Protein AF-A0A819PNM5-F1 (afdb_monomer)

Foldseek 3Di:
DDCVVVVVVVVVVVVVVPPPPPPPPDPDQPDFDDDPDQLVPPDAQPVCNPWDWDFDRRVHTDTFTDDPNDTDDSPPPDDPDDPPDD

Organism: NCBI:txid433720

pLDDT: mean 73.22, std 15.05, range [37.22, 92.44]

Sequence (86 aa):
MTPRFYLFCIVCMLFISQISVIQAKKPTCDNPVNCLVDPCKFATCKKYPTAVCRSNYCGGCFADFYVRCKKVDCGNTDTAEQAVPA

Structure (mmCIF, N/CA/C/O backbone):
data_AF-A0A819PNM5-F1
#
_entry.id   AF-A0A819PNM5-F1
#
loop_
_atom_site.group_PDB
_atom_site.id
_atom_site.type_symbol
_atom_site.label_atom_id
_atom_site.label_alt_id
_atom_site.label_comp_id
_atom_site.label_asym_id
_atom_site.label_entity_id
_atom_site.label_seq_id
_atom_site.pdbx_PDB_ins_code
_atom_site.Cartn_x
_atom_site.Cartn_y
_atom_site.Cartn_z
_atom_site.occupancy
_atom_site.B_iso_or_equiv
_atom_site.auth_seq_id
_atom_site.auth_comp_id
_atom_site.auth_asym_id
_atom_site.auth_atom_id
_atom_site.pdbx_PDB_model_num
ATOM 1 N N . MET A 1 1 ? 24.773 47.594 35.666 1.00 48.25 1 MET A N 1
ATOM 2 C CA . MET A 1 1 ? 24.518 46.886 34.391 1.00 48.25 1 MET A CA 1
ATOM 3 C C . MET A 1 1 ? 25.842 46.679 33.669 1.00 48.25 1 MET A C 1
ATOM 5 O O . MET A 1 1 ? 26.452 47.659 33.270 1.00 48.25 1 MET A O 1
ATOM 9 N N . THR A 1 2 ? 26.338 45.444 33.573 1.00 46.81 2 THR A N 1
ATOM 10 C CA . THR A 1 2 ? 27.640 45.136 32.958 1.00 46.81 2 THR A CA 1
ATOM 11 C C . THR A 1 2 ? 27.484 44.788 31.467 1.00 46.81 2 THR A C 1
ATOM 13 O O . THR A 1 2 ? 26.661 43.937 31.125 1.00 46.81 2 THR A O 1
ATOM 16 N N . PRO A 1 3 ? 28.298 45.372 30.564 1.00 55.50 3 PRO A N 1
ATOM 17 C CA . PRO A 1 3 ? 28.214 45.171 29.104 1.00 55.50 3 PRO A CA 1
ATOM 18 C C . PRO A 1 3 ? 28.518 43.728 28.656 1.00 55.50 3 PRO A C 1
ATOM 20 O O . PRO A 1 3 ? 28.299 43.356 27.505 1.00 55.50 3 PRO A O 1
ATOM 23 N N . ARG A 1 4 ? 28.987 42.885 29.583 1.00 56.16 4 ARG A N 1
ATOM 24 C CA . ARG A 1 4 ? 29.371 41.489 29.349 1.00 56.16 4 ARG A CA 1
ATOM 25 C C . ARG A 1 4 ? 28.177 40.540 29.207 1.00 56.16 4 ARG A C 1
ATOM 27 O O . ARG A 1 4 ? 28.283 39.546 28.500 1.00 56.16 4 ARG A O 1
ATOM 34 N N . PHE A 1 5 ? 27.037 40.875 29.817 1.00 56.06 5 PHE A N 1
ATOM 35 C CA . PHE A 1 5 ? 25.790 40.114 29.663 1.00 56.06 5 PHE A CA 1
ATOM 36 C C . PHE A 1 5 ? 25.123 40.354 28.304 1.00 56.06 5 PHE A C 1
ATOM 38 O O . PHE A 1 5 ? 24.544 39.440 27.723 1.00 56.06 5 PHE A O 1
ATOM 45 N N . TYR A 1 6 ? 25.247 41.570 27.768 1.00 59.09 6 TYR A N 1
ATOM 46 C CA . TYR A 1 6 ? 24.661 41.942 26.480 1.00 59.09 6 TYR A CA 1
ATOM 47 C C . TYR A 1 6 ? 25.365 41.239 25.309 1.00 59.09 6 TYR A C 1
ATOM 49 O O . TYR A 1 6 ? 24.714 40.746 24.391 1.00 59.09 6 TYR A O 1
ATOM 57 N N . LEU A 1 7 ? 26.692 41.093 25.401 1.00 59.38 7 LEU A N 1
ATOM 58 C CA . LEU A 1 7 ? 27.499 40.379 24.411 1.00 59.38 7 LEU A CA 1
ATOM 59 C C . LEU A 1 7 ? 27.142 38.883 24.336 1.00 59.38 7 LEU A C 1
ATOM 61 O O . LEU A 1 7 ? 27.062 38.327 23.246 1.00 59.38 7 LEU A O 1
ATOM 65 N N . PHE A 1 8 ? 26.856 38.247 25.477 1.00 65.25 8 PHE A N 1
ATOM 66 C CA . PHE A 1 8 ? 26.428 36.843 25.529 1.00 65.25 8 PHE A CA 1
ATOM 67 C C . PHE A 1 8 ? 25.055 36.635 24.865 1.00 65.25 8 PHE A C 1
ATOM 69 O O . PHE A 1 8 ? 24.835 35.649 24.163 1.00 65.25 8 PHE A O 1
ATOM 76 N N . CYS A 1 9 ? 24.156 37.611 25.023 1.00 64.44 9 CYS A N 1
ATOM 77 C CA . CYS A 1 9 ? 22.822 37.615 24.423 1.00 64.44 9 CYS A CA 1
ATOM 78 C C . CYS A 1 9 ? 22.875 37.755 22.888 1.00 64.44 9 CYS A C 1
ATOM 80 O O . CYS A 1 9 ? 22.178 37.036 22.175 1.00 64.44 9 CYS A O 1
ATOM 82 N N . ILE A 1 10 ? 23.754 38.624 22.371 1.00 71.69 10 ILE A N 1
ATOM 83 C CA . ILE A 1 10 ? 23.949 38.822 20.922 1.00 71.69 10 ILE A CA 1
ATOM 84 C C . ILE A 1 10 ? 24.537 37.570 20.262 1.00 71.69 10 ILE A C 1
ATOM 86 O O . ILE A 1 10 ? 24.063 37.163 19.204 1.00 71.69 10 ILE A O 1
ATOM 90 N N . VAL A 1 11 ? 25.523 36.921 20.892 1.00 71.38 11 VAL A N 1
ATOM 91 C CA . VAL A 1 11 ? 26.093 35.666 20.373 1.00 71.38 11 VAL A CA 1
ATOM 92 C C . VAL A 1 11 ? 25.016 34.579 20.317 1.00 71.38 11 VAL A C 1
ATOM 94 O O . VAL A 1 11 ? 24.883 33.906 19.301 1.00 71.38 11 VAL A O 1
ATOM 97 N N . CYS A 1 12 ? 24.179 34.466 21.351 1.00 67.88 12 CYS A N 1
ATOM 98 C CA . CYS A 1 12 ? 23.074 33.509 21.373 1.00 67.88 12 CYS A CA 1
ATOM 99 C C . CYS A 1 12 ? 22.097 33.734 20.202 1.00 67.88 12 CYS A C 1
ATOM 101 O O . CYS A 1 12 ? 21.796 32.800 19.466 1.00 67.88 12 CYS A O 1
ATOM 103 N N . MET A 1 13 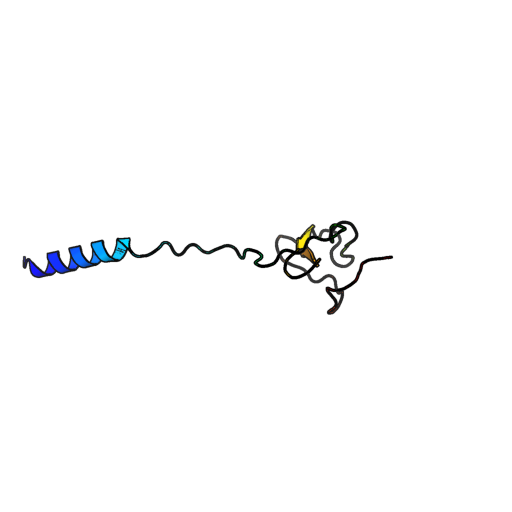? 21.694 34.983 19.951 1.00 70.38 13 MET A N 1
ATOM 104 C CA . MET A 1 13 ? 20.784 35.341 18.852 1.00 70.38 13 MET A CA 1
ATOM 105 C C . MET A 1 13 ? 21.376 35.097 17.453 1.00 70.38 13 MET A C 1
ATOM 107 O O . MET A 1 13 ? 20.645 34.722 16.538 1.00 70.38 13 MET A O 1
ATOM 111 N N . LEU A 1 14 ? 22.692 35.259 17.279 1.00 65.00 14 LEU A N 1
ATOM 112 C CA . LEU A 1 14 ? 23.374 35.000 16.005 1.00 65.00 14 LEU A CA 1
ATOM 113 C C . LEU A 1 14 ? 23.616 33.507 15.735 1.00 65.00 14 LEU A C 1
ATOM 115 O O . LEU A 1 14 ? 23.678 33.110 14.577 1.00 65.00 14 LEU A O 1
ATOM 119 N N . PHE A 1 15 ? 23.719 32.670 16.771 1.00 63.62 15 PHE A N 1
ATOM 120 C CA . PHE A 1 15 ? 23.826 31.212 16.615 1.00 63.62 15 PHE A CA 1
ATOM 121 C C . PHE A 1 15 ? 22.468 30.538 16.346 1.00 63.62 15 PHE A C 1
ATOM 123 O O . PHE A 1 15 ? 22.425 29.479 15.720 1.00 63.62 15 PHE A O 1
ATOM 130 N N . ILE A 1 16 ? 21.353 31.158 16.752 1.00 66.44 16 ILE A N 1
ATOM 131 C CA . ILE A 1 16 ? 19.993 30.627 16.537 1.00 66.44 16 ILE A CA 1
ATOM 132 C C . ILE A 1 16 ? 19.568 30.695 15.056 1.00 66.44 16 ILE A C 1
ATOM 134 O O . ILE A 1 16 ? 18.758 29.883 14.616 1.00 66.44 16 ILE A O 1
ATOM 138 N N . SER A 1 17 ? 20.148 31.594 14.251 1.00 61.94 17 SER A N 1
ATOM 139 C CA . SER A 1 17 ? 19.845 31.706 12.811 1.00 61.94 17 SER A CA 1
ATOM 140 C C . SER A 1 17 ? 20.426 30.569 11.959 1.00 61.94 17 SER A C 1
ATOM 142 O O . SER A 1 17 ? 19.971 30.362 10.837 1.00 61.94 17 SER A O 1
ATOM 144 N N . GLN A 1 18 ? 21.388 29.808 12.495 1.00 59.88 18 GLN A N 1
ATOM 145 C CA . GLN A 1 18 ? 21.982 28.630 11.848 1.00 59.88 18 GLN A CA 1
ATOM 146 C C . GLN A 1 18 ? 21.326 27.316 12.281 1.00 59.88 18 GLN A C 1
ATOM 148 O O . GLN A 1 18 ? 21.748 26.244 11.836 1.00 59.88 18 GLN A O 1
ATOM 153 N N . ILE A 1 19 ? 20.297 27.368 13.141 1.00 63.47 19 ILE A N 1
ATOM 154 C CA . ILE A 1 19 ? 19.481 26.196 13.463 1.00 63.47 19 ILE A CA 1
ATOM 155 C C . ILE A 1 19 ? 18.643 25.910 12.222 1.00 63.47 19 ILE A C 1
ATOM 157 O O . ILE A 1 19 ? 17.505 26.351 12.069 1.00 63.47 19 ILE A O 1
ATOM 161 N N . SER A 1 20 ? 19.293 25.219 11.289 1.00 64.25 20 SER A N 1
ATOM 162 C CA . SER A 1 20 ? 18.722 24.706 10.062 1.00 64.25 20 SER A CA 1
ATOM 163 C C . SER A 1 20 ? 17.426 24.018 10.439 1.00 64.25 20 SER A C 1
ATOM 165 O O . SER A 1 20 ? 17.417 23.101 11.260 1.00 64.25 20 SER A O 1
ATOM 167 N N . VAL A 1 21 ? 16.331 24.538 9.893 1.00 61.53 21 VAL A N 1
ATOM 168 C CA . VAL A 1 21 ? 14.983 24.019 10.074 1.00 61.53 21 VAL A CA 1
ATOM 169 C C . VAL A 1 21 ? 15.060 22.498 9.967 1.00 61.53 21 VAL A C 1
ATOM 171 O O . VAL A 1 21 ? 15.455 21.987 8.918 1.00 61.53 21 VAL A O 1
ATOM 174 N N . ILE A 1 22 ? 14.755 21.780 11.054 1.00 64.44 22 ILE A N 1
ATOM 175 C CA . ILE A 1 22 ? 14.726 20.313 11.068 1.00 64.44 22 ILE A CA 1
ATOM 176 C C . ILE A 1 22 ? 13.509 19.910 10.232 1.00 64.44 22 ILE A C 1
ATOM 178 O O . ILE A 1 22 ? 12.419 19.662 10.740 1.00 64.44 22 ILE A O 1
ATOM 182 N N . GLN A 1 23 ? 13.670 19.955 8.911 1.00 63.88 23 GLN A N 1
ATOM 183 C CA . GLN A 1 23 ? 12.668 19.524 7.959 1.00 63.88 23 GLN A CA 1
ATOM 184 C C . GLN A 1 23 ? 12.575 18.011 8.109 1.00 63.88 23 GLN A C 1
ATOM 186 O O . GLN A 1 23 ? 13.485 17.279 7.715 1.00 63.88 23 GLN A O 1
ATOM 191 N N . ALA A 1 24 ? 11.484 17.538 8.708 1.00 62.16 24 ALA A N 1
ATOM 192 C CA . ALA A 1 24 ? 11.127 16.131 8.695 1.00 62.16 24 ALA A CA 1
ATOM 193 C C . ALA A 1 24 ? 10.874 15.728 7.234 1.00 62.16 24 ALA A C 1
ATOM 195 O O . ALA A 1 24 ? 9.754 15.822 6.730 1.00 62.16 24 ALA A O 1
ATOM 196 N N . LYS A 1 25 ? 11.939 15.343 6.518 1.00 63.38 25 LYS A N 1
ATOM 197 C CA . LYS A 1 25 ? 11.859 14.839 5.147 1.00 63.38 25 LYS A CA 1
ATOM 198 C C . LYS A 1 25 ? 10.907 13.647 5.184 1.00 63.38 25 LYS A C 1
ATOM 200 O O . LYS A 1 25 ? 11.212 12.624 5.795 1.00 63.38 25 LYS A O 1
ATOM 205 N N . LYS A 1 26 ? 9.731 13.784 4.562 1.00 70.44 26 LYS A N 1
ATOM 206 C CA . LYS A 1 26 ? 8.825 12.651 4.338 1.00 70.44 26 LYS A CA 1
ATOM 207 C C . LYS A 1 26 ? 9.653 11.534 3.688 1.00 70.44 26 LYS A C 1
ATOM 209 O O . LYS A 1 26 ? 10.417 11.859 2.773 1.00 70.44 26 LYS A O 1
ATOM 214 N N . PRO A 1 27 ? 9.535 10.263 4.122 1.00 69.62 27 PRO A 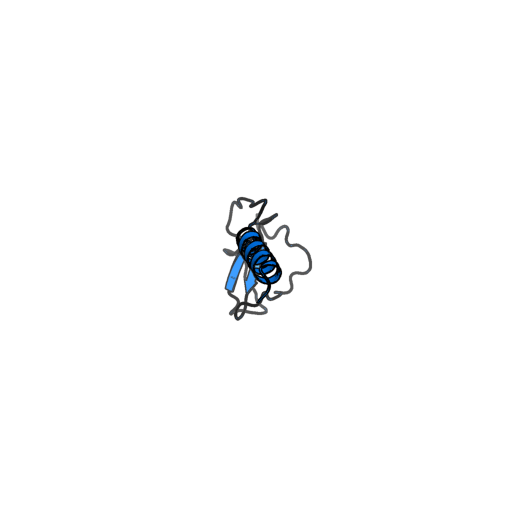N 1
ATOM 215 C CA . PRO A 1 27 ? 10.253 9.172 3.478 1.00 69.62 27 PRO A CA 1
ATOM 216 C C . PRO A 1 27 ? 9.895 9.203 1.994 1.00 69.62 27 PRO A C 1
ATOM 218 O O . PRO A 1 27 ? 8.734 9.049 1.600 1.00 69.62 27 PRO A O 1
ATOM 221 N N . THR A 1 28 ? 10.895 9.566 1.203 1.00 70.00 28 THR A N 1
ATOM 222 C CA . THR A 1 28 ? 10.846 9.595 -0.250 1.00 70.00 28 THR A CA 1
ATOM 223 C C . THR A 1 28 ? 11.460 8.286 -0.692 1.00 70.00 28 THR A C 1
ATOM 225 O O . THR A 1 28 ? 12.381 7.767 -0.070 1.00 70.00 28 THR A O 1
ATOM 228 N N . CYS A 1 29 ? 10.841 7.699 -1.696 1.00 80.19 29 CYS A N 1
ATOM 229 C CA . CYS A 1 29 ? 11.241 6.423 -2.236 1.00 80.19 29 CYS A CA 1
ATOM 230 C C . CYS A 1 29 ? 12.544 6.607 -3.020 1.00 80.19 29 CYS A C 1
ATOM 232 O O . CYS A 1 29 ? 12.496 7.188 -4.100 1.00 80.19 29 CYS A O 1
ATOM 234 N N . ASP A 1 30 ? 13.686 6.161 -2.494 1.00 78.69 30 ASP A N 1
ATOM 235 C CA . ASP A 1 30 ? 14.984 6.402 -3.149 1.00 78.69 30 ASP A CA 1
ATOM 236 C C . ASP A 1 30 ? 15.206 5.514 -4.395 1.00 78.69 30 ASP A C 1
ATOM 238 O O . ASP A 1 30 ? 16.088 5.795 -5.200 1.00 78.69 30 ASP A O 1
ATOM 242 N N . ASN A 1 31 ? 14.374 4.484 -4.605 1.00 79.12 31 ASN A N 1
ATOM 243 C CA . ASN A 1 31 ? 14.400 3.640 -5.803 1.00 79.12 31 ASN A CA 1
ATOM 244 C C . ASN A 1 31 ? 12.986 3.156 -6.189 1.00 79.12 31 ASN A C 1
ATOM 246 O O . ASN A 1 31 ? 12.598 2.034 -5.832 1.00 79.12 31 ASN A O 1
ATOM 250 N N . PRO A 1 32 ? 12.184 4.000 -6.866 1.00 81.94 32 PRO A N 1
ATOM 251 C CA . PRO A 1 32 ? 10.883 3.591 -7.369 1.00 81.94 32 PRO A CA 1
ATOM 252 C C . PRO A 1 32 ? 11.048 2.671 -8.584 1.00 81.94 32 PRO A C 1
ATOM 254 O O . PRO A 1 32 ? 11.763 2.999 -9.530 1.00 81.94 32 PRO A O 1
ATOM 257 N N . VAL A 1 33 ? 10.365 1.529 -8.580 1.00 85.44 33 VAL A N 1
ATOM 258 C CA . VAL A 1 33 ? 10.276 0.638 -9.744 1.00 85.44 33 VAL A CA 1
ATOM 259 C C . VAL A 1 33 ? 9.038 0.978 -10.569 1.00 85.44 33 VAL A C 1
ATOM 261 O O . VAL A 1 33 ? 8.011 1.381 -10.023 1.00 85.44 33 VAL A O 1
ATOM 264 N N . ASN A 1 34 ? 9.113 0.808 -11.888 1.00 85.38 34 ASN A N 1
ATOM 265 C CA . ASN A 1 34 ? 7.956 0.991 -12.759 1.00 85.38 34 ASN A CA 1
ATOM 266 C C . ASN A 1 34 ? 7.332 -0.370 -13.088 1.00 85.38 34 ASN A C 1
ATOM 268 O O . ASN A 1 34 ? 7.906 -1.160 -13.838 1.00 85.38 34 ASN A O 1
ATOM 272 N N . CYS A 1 35 ? 6.177 -0.655 -12.495 1.00 85.81 35 CYS A N 1
ATOM 273 C CA . CYS A 1 35 ? 5.449 -1.903 -12.705 1.00 85.81 35 CYS A CA 1
ATOM 274 C C . CYS A 1 35 ? 4.650 -1.841 -14.010 1.00 85.81 35 CYS A C 1
ATOM 276 O O . CYS A 1 35 ? 4.052 -0.815 -14.324 1.00 85.81 35 CYS A O 1
ATOM 278 N N . LEU A 1 36 ? 4.565 -2.958 -14.739 1.00 86.25 36 LEU A N 1
ATOM 279 C CA . LEU A 1 36 ? 3.722 -3.047 -15.940 1.00 86.25 36 LEU A CA 1
ATOM 280 C C . LEU A 1 36 ? 2.228 -2.873 -15.611 1.00 86.25 36 LEU A C 1
ATOM 282 O O . LEU A 1 36 ? 1.458 -2.343 -16.409 1.00 86.25 36 LEU A O 1
ATOM 286 N N 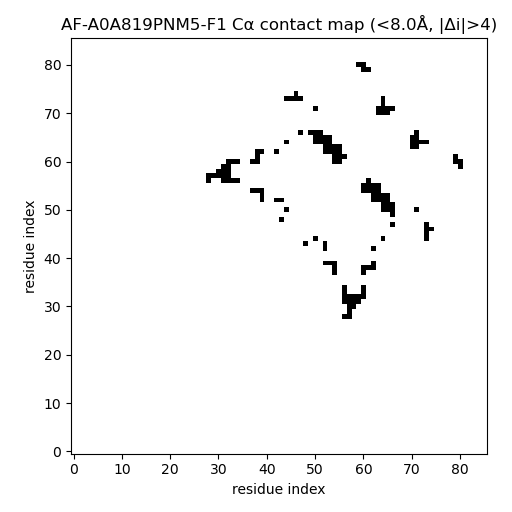. VAL A 1 37 ? 1.824 -3.335 -14.427 1.00 85.56 37 VAL A N 1
ATOM 287 C CA . VAL A 1 37 ? 0.452 -3.273 -13.926 1.00 85.56 37 VAL A CA 1
ATOM 288 C C . VAL A 1 37 ? 0.467 -2.694 -12.518 1.00 85.56 37 VAL A C 1
ATOM 290 O O . VAL A 1 37 ? 1.348 -3.017 -11.721 1.00 85.56 37 VAL A O 1
ATOM 293 N N . ASP A 1 38 ? -0.522 -1.855 -12.208 1.00 84.56 38 ASP A N 1
ATOM 294 C CA . ASP A 1 38 ? -0.710 -1.335 -10.856 1.00 84.56 38 ASP A CA 1
ATOM 295 C C . ASP A 1 38 ? -0.980 -2.497 -9.873 1.00 84.56 38 ASP A C 1
ATOM 297 O O . ASP A 1 38 ? -1.940 -3.252 -10.078 1.00 84.56 38 ASP A O 1
ATOM 301 N N . PRO A 1 39 ? -0.180 -2.652 -8.801 1.00 81.94 39 PRO A N 1
ATOM 302 C CA . PRO A 1 39 ? -0.342 -3.744 -7.845 1.00 81.94 39 PRO A CA 1
ATOM 303 C C . PRO A 1 39 ? -1.705 -3.724 -7.130 1.00 81.94 39 PRO A C 1
ATOM 305 O O . PRO A 1 39 ? -2.204 -4.775 -6.740 1.00 81.94 39 PRO A O 1
ATOM 308 N N . CYS A 1 40 ? -2.372 -2.573 -7.014 1.00 88.69 40 CYS A N 1
ATOM 309 C CA . CYS A 1 40 ? -3.715 -2.462 -6.442 1.00 88.69 40 CYS A CA 1
ATOM 310 C C . CYS A 1 40 ? -4.851 -2.802 -7.417 1.00 88.69 40 CYS A C 1
ATOM 312 O O . CYS A 1 40 ? -5.998 -2.896 -6.984 1.00 88.69 40 CYS A O 1
ATOM 314 N N . LYS A 1 41 ? -4.576 -3.012 -8.713 1.00 86.75 41 LYS A N 1
ATOM 315 C CA . LYS A 1 41 ? -5.617 -3.334 -9.706 1.00 86.75 41 LYS A CA 1
ATOM 316 C C . LYS A 1 41 ? -6.283 -4.687 -9.445 1.00 86.75 41 LYS A C 1
ATOM 318 O O . LYS A 1 41 ? -7.480 -4.832 -9.675 1.00 86.75 41 LYS A O 1
ATOM 323 N N . PHE A 1 42 ? -5.505 -5.663 -8.980 1.00 80.69 42 PHE A N 1
ATOM 324 C CA . PHE A 1 42 ? -5.967 -7.034 -8.736 1.00 80.69 42 PHE A CA 1
ATOM 325 C C . PHE A 1 42 ? -5.811 -7.477 -7.279 1.00 80.69 42 PHE A C 1
ATOM 327 O O . PHE A 1 42 ? -6.306 -8.536 -6.899 1.00 80.69 42 PHE A O 1
ATOM 334 N N . ALA A 1 43 ? -5.149 -6.677 -6.441 1.00 82.69 43 ALA A N 1
ATOM 335 C CA . ALA A 1 43 ? -5.001 -6.997 -5.033 1.00 82.69 43 ALA A CA 1
ATOM 336 C C . ALA A 1 43 ? -6.306 -6.709 -4.278 1.00 82.69 43 ALA A C 1
ATOM 338 O O . ALA A 1 43 ? -6.889 -5.630 -4.369 1.00 82.69 43 ALA A O 1
ATOM 339 N N . THR A 1 44 ? -6.775 -7.673 -3.487 1.00 82.19 44 THR A N 1
ATOM 340 C CA . THR A 1 44 ? -7.947 -7.503 -2.619 1.00 82.19 44 THR A CA 1
ATOM 341 C C . THR A 1 44 ? -7.706 -8.178 -1.277 1.00 82.19 44 THR A C 1
ATOM 343 O O . THR A 1 44 ? -7.192 -9.292 -1.204 1.00 82.19 44 THR A O 1
ATOM 346 N N . CYS A 1 45 ? -8.104 -7.512 -0.196 1.00 83.94 45 CYS A N 1
ATOM 347 C CA . CYS A 1 45 ? -7.936 -8.010 1.161 1.00 83.94 45 CYS A CA 1
ATOM 348 C C . CYS A 1 45 ? -9.235 -8.643 1.678 1.00 83.94 45 CYS A C 1
ATOM 350 O O . CYS A 1 45 ? -10.132 -7.938 2.134 1.00 83.94 45 CYS A O 1
ATOM 352 N N . LYS A 1 46 ? -9.351 -9.980 1.662 1.00 83.75 46 LYS A N 1
ATOM 353 C CA . LYS A 1 46 ? -10.571 -10.669 2.142 1.00 83.75 46 LYS A CA 1
ATOM 354 C C . LYS A 1 46 ? -10.819 -10.467 3.642 1.00 83.75 46 LYS A C 1
ATOM 356 O O . LYS A 1 46 ? -11.965 -10.407 4.078 1.00 83.75 46 LYS A O 1
ATOM 361 N N . LYS A 1 47 ? -9.745 -10.329 4.425 1.00 85.50 47 LYS A N 1
ATOM 362 C CA . LYS A 1 47 ? -9.796 -10.075 5.873 1.00 85.50 47 LYS A CA 1
ATOM 363 C C . LYS A 1 47 ? -10.355 -8.688 6.211 1.00 85.50 47 LYS A C 1
ATOM 365 O O . LYS A 1 47 ? -11.012 -8.526 7.235 1.00 85.50 47 LYS A O 1
ATOM 370 N N . TYR A 1 48 ? -10.114 -7.706 5.343 1.00 85.75 48 TYR A N 1
ATOM 371 C CA . TYR A 1 48 ? -10.565 -6.327 5.507 1.00 85.75 48 TYR A CA 1
ATOM 372 C C . TYR A 1 48 ? -11.162 -5.820 4.186 1.00 85.75 48 TYR A C 1
ATOM 374 O O . TYR A 1 48 ? -10.475 -5.129 3.433 1.00 85.75 48 TYR A O 1
ATOM 382 N N . PRO A 1 49 ? -12.443 -6.120 3.897 1.00 83.19 49 PRO A N 1
ATOM 383 C CA . PRO A 1 49 ? -13.075 -5.739 2.630 1.00 83.19 49 PRO A CA 1
ATOM 384 C C . PRO A 1 49 ? -13.210 -4.220 2.455 1.00 83.19 49 PRO A C 1
ATOM 386 O O . PRO A 1 49 ? -13.400 -3.734 1.347 1.00 83.19 49 PRO A O 1
ATOM 389 N N . THR A 1 50 ? -13.105 -3.459 3.545 1.00 88.00 50 THR A N 1
ATOM 390 C CA . THR A 1 50 ? -13.138 -1.991 3.556 1.00 88.00 50 THR A CA 1
ATOM 391 C C . THR A 1 50 ? -11.745 -1.356 3.542 1.00 88.00 50 THR A C 1
ATOM 393 O O . THR A 1 50 ? -11.625 -0.140 3.709 1.00 88.00 50 THR A O 1
ATOM 396 N N . ALA A 1 51 ? -10.680 -2.150 3.392 1.00 88.81 51 ALA A N 1
ATOM 397 C CA . ALA A 1 51 ? -9.326 -1.624 3.327 1.00 88.81 51 ALA A CA 1
ATOM 398 C C . ALA A 1 51 ? -9.078 -0.883 2.010 1.00 88.81 51 ALA A C 1
ATOM 400 O O . ALA A 1 51 ? -9.425 -1.348 0.927 1.00 88.81 51 ALA A O 1
ATOM 401 N N . VAL A 1 52 ? -8.415 0.263 2.113 1.00 90.62 52 VAL A N 1
ATOM 402 C CA . VAL A 1 52 ? -7.958 1.054 0.974 1.00 90.62 52 VAL A CA 1
ATOM 403 C C . VAL A 1 52 ? -6.590 0.536 0.549 1.00 90.62 52 VAL A C 1
ATOM 405 O O . VAL A 1 52 ? -5.643 0.595 1.335 1.00 90.62 52 VAL A O 1
ATOM 408 N N . CYS A 1 53 ? -6.481 0.043 -0.682 1.00 88.44 53 CYS A N 1
ATOM 409 C CA . CYS A 1 53 ? -5.198 -0.339 -1.265 1.00 88.44 53 CYS A CA 1
ATOM 410 C C . CYS A 1 53 ? -4.405 0.907 -1.680 1.00 88.44 53 CYS A C 1
ATOM 412 O O . CYS A 1 53 ? -4.967 1.859 -2.226 1.00 88.44 53 CYS A O 1
ATOM 414 N N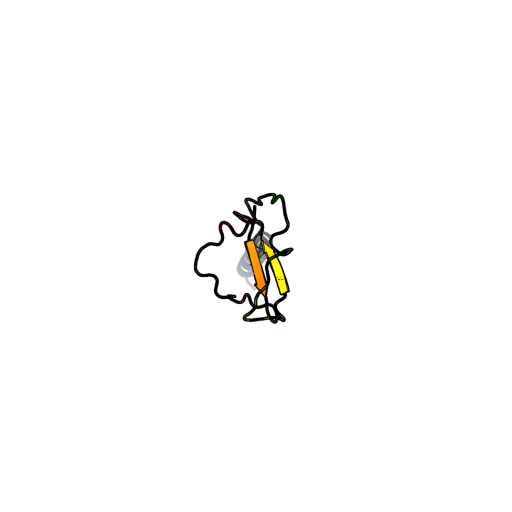 . ARG A 1 54 ? -3.097 0.908 -1.419 1.00 89.75 54 ARG A N 1
ATOM 415 C CA . ARG A 1 54 ? -2.141 1.895 -1.917 1.00 89.75 54 ARG A CA 1
ATOM 416 C C . ARG A 1 54 ? -0.946 1.187 -2.531 1.00 89.75 54 ARG A C 1
ATOM 418 O O . ARG A 1 54 ? -0.291 0.377 -1.878 1.00 89.75 54 ARG A O 1
ATOM 425 N N . SER A 1 55 ? -0.655 1.549 -3.768 1.00 87.88 55 SER A N 1
ATOM 426 C CA . SER A 1 55 ? 0.468 1.016 -4.523 1.00 87.88 55 SER A CA 1
ATOM 427 C C . SER A 1 55 ? 1.769 1.581 -3.958 1.00 87.88 55 SER A C 1
ATOM 429 O O . SER A 1 55 ? 1.925 2.796 -3.803 1.00 87.88 55 SER A O 1
ATOM 431 N N . ASN A 1 56 ? 2.693 0.694 -3.616 1.00 85.25 56 ASN A N 1
ATOM 432 C CA . ASN A 1 56 ? 4.008 1.020 -3.097 1.00 85.25 56 ASN A CA 1
ATOM 433 C C . ASN A 1 56 ? 5.050 0.484 -4.077 1.00 85.25 56 ASN A C 1
ATOM 435 O O . ASN A 1 56 ? 5.208 -0.720 -4.238 1.00 85.25 56 ASN A O 1
ATOM 439 N N . TYR A 1 57 ? 5.726 1.416 -4.741 1.00 86.94 57 TYR A N 1
ATOM 440 C CA . TYR A 1 57 ? 6.702 1.149 -5.794 1.00 86.94 57 TYR A CA 1
ATOM 441 C C . TYR A 1 57 ? 8.145 1.116 -5.265 1.00 86.94 57 TYR A C 1
ATOM 443 O O . TYR A 1 57 ? 9.096 1.128 -6.042 1.00 86.94 57 TYR A O 1
ATOM 451 N N . CYS A 1 58 ? 8.339 1.148 -3.944 1.00 88.44 58 CYS A N 1
ATOM 452 C CA . CYS A 1 58 ? 9.660 1.261 -3.336 1.00 88.44 58 CYS A CA 1
ATOM 453 C C . CYS A 1 58 ? 10.323 -0.089 -3.171 1.00 88.44 58 CYS A C 1
ATOM 455 O O . CYS A 1 58 ? 9.916 -0.875 -2.324 1.00 88.44 58 CYS A O 1
ATOM 457 N N . GLY A 1 59 ? 11.372 -0.329 -3.958 1.00 83.31 59 GLY A N 1
ATOM 458 C CA . GLY A 1 59 ? 12.089 -1.604 -3.947 1.00 83.31 59 GLY A CA 1
ATOM 459 C C . GLY A 1 59 ? 11.328 -2.763 -4.600 1.00 83.31 59 GLY A C 1
ATOM 460 O O . GLY A 1 59 ? 11.843 -3.873 -4.605 1.00 83.31 59 GLY A O 1
ATOM 461 N N . GLY A 1 60 ? 10.137 -2.523 -5.159 1.00 83.94 60 GLY A N 1
ATOM 462 C CA . GLY A 1 60 ? 9.298 -3.550 -5.774 1.00 83.94 60 GLY A CA 1
ATOM 463 C C . GLY A 1 60 ? 7.866 -3.072 -6.018 1.00 83.94 60 GLY A C 1
ATOM 464 O O . GLY A 1 60 ? 7.534 -1.918 -5.752 1.00 83.94 60 GLY A O 1
ATOM 465 N N . CYS A 1 61 ? 7.026 -3.959 -6.551 1.00 86.69 61 CYS A N 1
ATOM 466 C CA . CYS A 1 61 ? 5.615 -3.706 -6.846 1.00 86.69 61 CYS A CA 1
ATOM 467 C C . CYS A 1 61 ? 4.735 -4.238 -5.713 1.00 86.69 61 CYS A C 1
ATOM 469 O O . CYS A 1 61 ? 4.310 -5.392 -5.741 1.00 86.69 61 CYS A O 1
ATOM 471 N N . PHE A 1 62 ? 4.454 -3.408 -4.711 1.00 84.56 62 PHE A N 1
ATOM 472 C CA . PHE A 1 62 ? 3.739 -3.831 -3.509 1.00 84.56 62 PHE A CA 1
ATOM 473 C C . PHE A 1 62 ? 2.346 -3.212 -3.410 1.00 84.56 62 PHE A C 1
ATOM 475 O O . PHE A 1 62 ? 2.123 -2.054 -3.762 1.00 84.56 62 PHE A O 1
ATOM 482 N N . ALA A 1 63 ? 1.400 -3.995 -2.896 1.00 87.50 6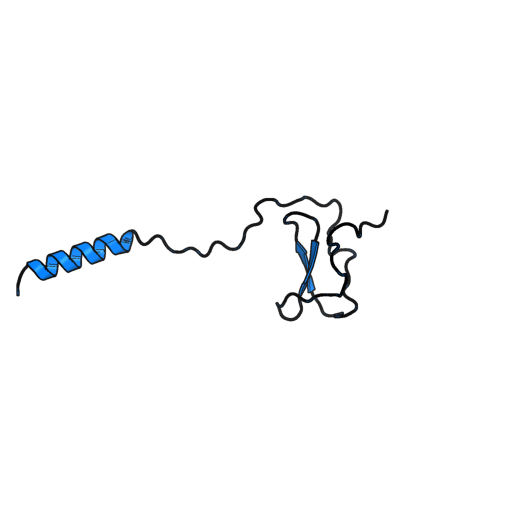3 ALA A N 1
ATOM 483 C CA . ALA A 1 63 ? 0.049 -3.553 -2.577 1.00 87.50 63 ALA A CA 1
ATOM 484 C C . ALA A 1 63 ? -0.100 -3.448 -1.056 1.00 87.50 63 ALA A C 1
ATOM 486 O O . ALA A 1 63 ? -0.222 -4.459 -0.364 1.00 87.50 63 ALA A O 1
ATOM 487 N N . ASP A 1 64 ? -0.097 -2.223 -0.530 1.00 88.75 64 ASP A N 1
ATOM 488 C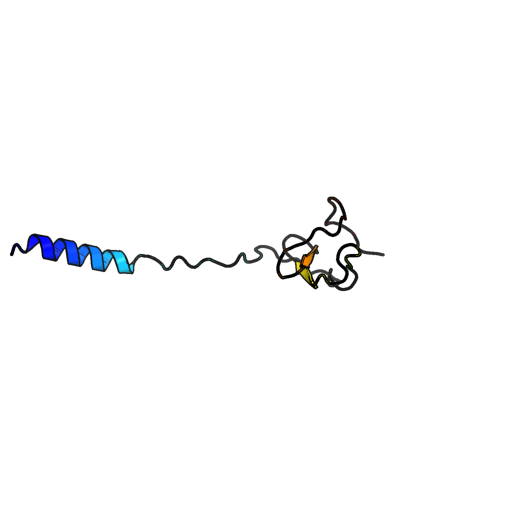 CA . ASP A 1 64 ? -0.260 -1.974 0.899 1.00 88.75 64 ASP A CA 1
ATOM 489 C C . ASP A 1 64 ? -1.719 -1.629 1.219 1.00 88.75 64 ASP A C 1
ATOM 491 O O . ASP A 1 64 ? -2.293 -0.690 0.669 1.00 88.75 64 ASP A O 1
ATOM 495 N N . PHE A 1 65 ? -2.334 -2.363 2.146 1.00 90.25 65 PHE A N 1
ATOM 496 C CA . PHE A 1 65 ? -3.728 -2.155 2.540 1.00 90.25 65 PHE A CA 1
ATOM 497 C C . PHE A 1 65 ? -3.837 -1.331 3.819 1.00 90.25 65 PHE A C 1
ATOM 499 O O . PHE A 1 65 ? -3.126 -1.577 4.794 1.00 90.25 65 PHE A O 1
ATOM 506 N N . TYR A 1 66 ? -4.766 -0.373 3.839 1.00 89.75 66 TYR A N 1
ATOM 507 C CA . TYR A 1 66 ? -4.970 0.541 4.959 1.00 89.75 66 TYR A CA 1
ATOM 508 C C . TYR A 1 66 ? -6.426 0.582 5.415 1.00 89.75 66 TYR A C 1
ATOM 510 O O . TYR A 1 66 ? -7.332 0.845 4.630 1.00 89.75 66 TYR A O 1
ATOM 518 N N . VAL A 1 67 ? -6.653 0.434 6.718 1.00 92.44 67 VAL A N 1
ATOM 519 C CA . 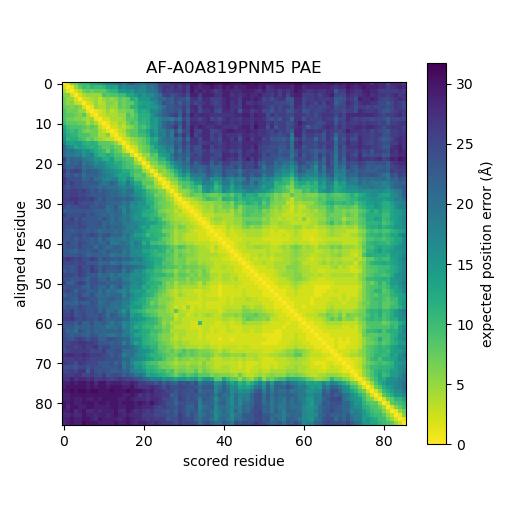VAL A 1 67 ? -7.956 0.660 7.359 1.00 92.44 67 VAL A CA 1
ATOM 520 C C . VAL A 1 67 ? -7.802 1.824 8.327 1.00 92.44 67 VAL A C 1
ATOM 522 O O . VAL A 1 67 ? -6.943 1.788 9.205 1.00 92.44 67 VAL A O 1
ATOM 525 N N . ARG A 1 68 ? -8.615 2.880 8.174 1.00 90.62 68 ARG A N 1
ATOM 526 C CA . ARG A 1 68 ? -8.551 4.092 9.024 1.00 90.62 68 ARG A CA 1
ATOM 527 C C . ARG A 1 68 ? -7.118 4.639 9.172 1.00 90.62 68 ARG A C 1
ATOM 529 O O . ARG A 1 68 ? -6.660 4.919 10.276 1.00 90.62 68 ARG A O 1
ATOM 536 N N . CYS A 1 69 ? -6.397 4.737 8.054 1.00 85.62 69 CYS A N 1
ATOM 537 C CA . CYS A 1 69 ? -5.004 5.201 7.981 1.00 85.62 69 CYS A CA 1
ATOM 538 C C . CYS A 1 69 ? -3.955 4.310 8.677 1.00 85.62 69 CYS A C 1
ATOM 540 O O . CYS A 1 69 ? -2.797 4.710 8.765 1.00 85.62 69 CYS A O 1
ATOM 542 N N . LYS A 1 70 ? -4.308 3.098 9.122 1.00 89.19 70 LYS A N 1
ATOM 543 C CA . LYS A 1 70 ? -3.352 2.107 9.635 1.00 89.19 70 LYS A CA 1
ATOM 544 C C . LYS A 1 70 ? -3.135 0.998 8.616 1.00 89.19 70 LYS A C 1
ATOM 546 O O . LYS A 1 70 ? -4.111 0.464 8.094 1.00 89.19 70 LYS A O 1
ATOM 551 N N . LYS A 1 71 ? -1.868 0.659 8.350 1.00 86.12 71 LYS A N 1
ATOM 552 C CA . LYS A 1 71 ? -1.513 -0.487 7.504 1.00 86.12 71 LYS A CA 1
ATOM 553 C C . LYS A 1 71 ? -2.016 -1.763 8.178 1.00 86.12 71 LYS A C 1
ATOM 555 O O . LYS A 1 71 ? -1.787 -1.948 9.373 1.00 86.12 71 LYS A O 1
ATOM 560 N N . VAL A 1 72 ? -2.724 -2.598 7.430 1.00 89.25 72 VAL A N 1
ATOM 561 C CA . VAL A 1 72 ? -3.245 -3.882 7.902 1.00 89.25 72 VAL A CA 1
ATOM 562 C C . VAL A 1 72 ? -2.588 -5.018 7.139 1.00 89.25 72 VAL A C 1
ATOM 564 O O . VAL A 1 72 ? -2.293 -4.890 5.953 1.00 89.25 72 VAL A O 1
ATOM 567 N N . ASP A 1 73 ? -2.377 -6.130 7.833 1.00 86.94 73 ASP A N 1
ATOM 568 C CA . ASP A 1 73 ? -1.910 -7.358 7.211 1.00 86.94 73 ASP A CA 1
ATOM 569 C C . ASP A 1 73 ? -3.107 -8.204 6.764 1.00 86.94 73 ASP A C 1
ATOM 571 O O . ASP A 1 73 ? -3.981 -8.578 7.561 1.00 86.94 73 ASP A O 1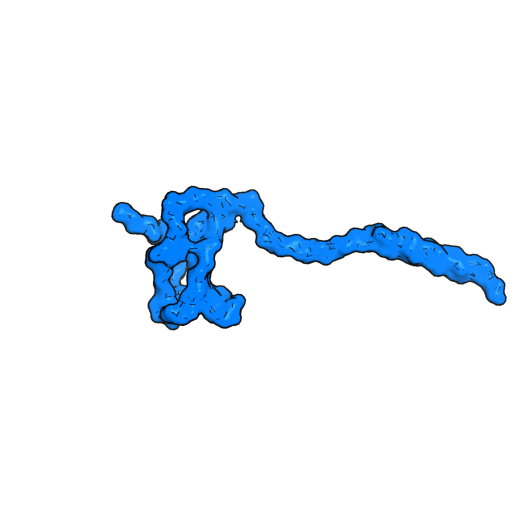
ATOM 575 N N . CYS A 1 74 ? -3.134 -8.474 5.465 1.00 80.38 74 CYS A N 1
ATOM 576 C CA . CYS A 1 74 ? -4.168 -9.244 4.796 1.00 80.38 74 CYS A CA 1
ATOM 577 C C . CYS A 1 74 ? -3.919 -10.755 4.832 1.00 80.38 74 CYS A C 1
ATOM 579 O O . CYS A 1 74 ? -4.810 -11.498 4.426 1.00 80.38 74 CYS A O 1
ATOM 581 N N . GLY A 1 75 ? -2.792 -11.208 5.394 1.00 66.88 75 GLY A N 1
ATOM 582 C CA . GLY A 1 75 ? -2.516 -12.621 5.638 1.00 66.88 75 GLY A CA 1
ATOM 583 C C . GLY A 1 75 ? -1.957 -13.373 4.435 1.00 66.88 75 GLY A C 1
ATOM 584 O O . GLY A 1 75 ? -2.250 -14.553 4.285 1.00 66.88 75 GLY A O 1
ATOM 585 N N . ASN A 1 76 ? -1.138 -12.713 3.616 1.00 56.25 76 ASN A N 1
ATOM 586 C CA . ASN A 1 76 ? -0.248 -13.401 2.684 1.00 56.25 76 ASN A CA 1
ATOM 587 C C . ASN A 1 76 ? 1.158 -13.308 3.276 1.00 56.25 76 ASN A C 1
ATOM 589 O O . ASN A 1 76 ? 1.844 -12.302 3.112 1.00 56.25 76 ASN A O 1
ATOM 593 N N . THR A 1 77 ? 1.519 -14.326 4.052 1.00 43.59 77 THR A N 1
ATOM 594 C CA . THR A 1 77 ? 2.826 -14.466 4.697 1.00 43.59 77 THR A CA 1
ATOM 595 C C . THR A 1 77 ? 3.943 -14.329 3.663 1.00 43.59 77 THR A C 1
ATOM 597 O O . THR A 1 77 ? 4.024 -15.128 2.735 1.00 43.59 77 THR A O 1
ATOM 600 N N . ASP A 1 78 ? 4.780 -13.310 3.840 1.00 46.84 78 ASP A N 1
ATOM 601 C CA . ASP A 1 78 ? 6.186 -13.262 3.426 1.00 46.84 78 ASP A CA 1
ATOM 602 C C . ASP A 1 78 ? 6.527 -13.569 1.963 1.00 46.84 78 ASP A C 1
ATOM 604 O O . ASP A 1 78 ? 7.588 -14.110 1.655 1.00 46.84 78 ASP A O 1
ATOM 608 N N . THR A 1 79 ? 5.684 -13.169 1.016 1.00 44.38 79 THR A N 1
ATOM 609 C CA . THR A 1 79 ? 6.140 -13.012 -0.370 1.00 44.38 79 THR A CA 1
ATOM 610 C C . THR A 1 79 ? 5.436 -11.830 -1.015 1.00 44.38 79 THR A C 1
ATOM 612 O O . THR A 1 79 ? 4.510 -11.949 -1.811 1.00 44.38 79 THR A O 1
ATOM 615 N N . ALA A 1 80 ? 5.904 -10.635 -0.665 1.00 48.25 80 ALA A N 1
ATOM 616 C CA . ALA A 1 80 ? 5.802 -9.481 -1.543 1.00 48.25 80 ALA A CA 1
ATOM 617 C C . ALA A 1 80 ? 6.780 -9.686 -2.720 1.00 48.25 80 ALA A C 1
ATOM 619 O O . ALA A 1 80 ? 7.752 -8.971 -2.878 1.00 48.25 80 ALA A O 1
ATOM 620 N N . GLU A 1 81 ? 6.571 -10.750 -3.482 1.00 51.97 81 GLU A N 1
ATOM 621 C CA . GLU A 1 81 ? 7.197 -11.045 -4.763 1.00 51.97 81 GLU A CA 1
ATOM 622 C C . GLU A 1 81 ? 6.239 -12.056 -5.413 1.00 51.97 81 GLU A C 1
ATOM 624 O O . GLU A 1 81 ? 5.923 -13.086 -4.830 1.00 51.97 81 GLU A O 1
ATOM 629 N N . GLN A 1 82 ? 5.714 -11.733 -6.591 1.00 50.84 82 GLN A N 1
ATOM 630 C CA . GLN A 1 82 ?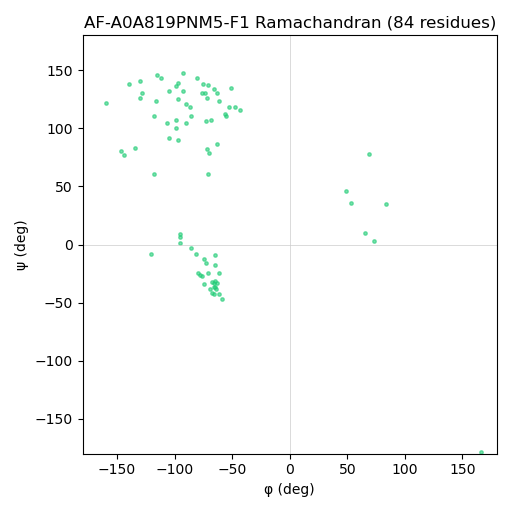 4.894 -12.621 -7.432 1.00 50.84 82 GLN A CA 1
ATOM 631 C C . GLN A 1 82 ? 3.489 -13.000 -6.919 1.00 50.84 82 GLN A C 1
ATOM 633 O O . GLN A 1 82 ? 3.175 -14.145 -6.612 1.00 50.84 82 GLN A O 1
ATOM 638 N N . ALA A 1 83 ? 2.557 -12.060 -7.067 1.00 46.12 83 ALA A N 1
ATOM 639 C CA . ALA A 1 83 ? 1.241 -12.405 -7.608 1.00 46.12 83 ALA A CA 1
ATOM 640 C C . ALA A 1 83 ? 1.026 -11.638 -8.922 1.00 46.12 83 ALA A C 1
ATOM 642 O O . ALA A 1 83 ? 0.136 -10.800 -9.042 1.00 46.12 83 ALA A O 1
ATOM 643 N N . VAL A 1 84 ? 1.901 -11.902 -9.898 1.00 47.31 84 VAL A N 1
ATOM 644 C CA . VAL A 1 84 ? 1.621 -11.645 -11.315 1.00 47.31 84 VAL A CA 1
ATOM 645 C C . VAL A 1 84 ? 0.978 -12.927 -11.853 1.00 47.31 84 VAL A C 1
ATOM 647 O O . VAL A 1 84 ? 1.692 -13.918 -12.001 1.00 47.31 84 VAL A O 1
ATOM 650 N N . PRO A 1 85 ? -0.346 -12.980 -12.088 1.00 47.66 85 PRO A N 1
ATOM 651 C CA . PRO A 1 85 ? -0.903 -14.031 -12.926 1.00 47.66 85 PRO A CA 1
ATOM 652 C C . PRO A 1 85 ? -0.390 -13.838 -14.361 1.00 47.66 85 PRO A C 1
ATOM 654 O O . PRO A 1 85 ? -0.355 -12.709 -14.856 1.00 47.66 85 PRO A O 1
ATOM 657 N N . ALA A 1 86 ? 0.062 -14.944 -14.958 1.00 37.22 86 ALA A N 1
ATOM 658 C CA . ALA A 1 86 ? 0.496 -15.054 -16.350 1.00 37.22 86 ALA A CA 1
ATOM 659 C C . ALA A 1 86 ? -0.604 -14.664 -17.350 1.00 37.22 86 ALA A C 1
ATOM 661 O O . ALA A 1 86 ? -1.799 -14.842 -17.013 1.00 37.22 86 ALA A O 1
#

Solvent-accessible surface area (backbone atoms only — not comparable to full-atom values): 5741 Å² total; per-residue (Å²): 138,68,76,68,61,56,54,55,52,52,52,52,60,63,57,57,75,68,60,69,77,85,70,80,72,70,92,68,67,93,52,67,50,87,64,97,60,68,42,46,78,78,58,77,40,82,80,43,80,81,42,47,68,40,69,38,34,60,83,39,79,34,61,46,34,26,48,96,89,37,81,52,86,61,78,75,81,91,54,97,62,83,89,73,82,130

Radius of gyration: 24.61 Å; Cα contacts (8 Å, |Δi|>4): 78; chains: 1; bounding box: 42×62×51 Å

Mean predicted aligned error: 14.47 Å

Secondary structure (DSSP, 8-state):
--HHHHHHHHHHHHHHTTS----------SSB---SS-TTTT---TT-TTPEEEEE-BSS-EEEEEETTEEE--S-TT--S-----